Protein AF-A0AAN1LMM1-F1 (afdb_monomer_lite)

Sequence (92 aa):
MAKIAPPEPEEPPIPRTHPPLDPELAAVLAVVHDHLSPTITAEDIEDLRANPMFAVPDEALTRNGTVHLQNLSVPGPPGAPDISLLVLKPVG

Foldseek 3Di:
DDDDDDPDPDDPDDPPPDDDPDPVVVVVVVVVVVPDDPDDDPVCVVVVVPDCVPDDDVCVVCVVVQKDWDWDWADDPVPDGTDIDIDIDGDD

Structure (mmCIF, N/CA/C/O backbone):
data_AF-A0AAN1LMM1-F1
#
_entry.id   AF-A0AAN1LMM1-F1
#
loop_
_atom_site.group_PDB
_atom_site.id
_atom_site.type_symbol
_atom_site.label_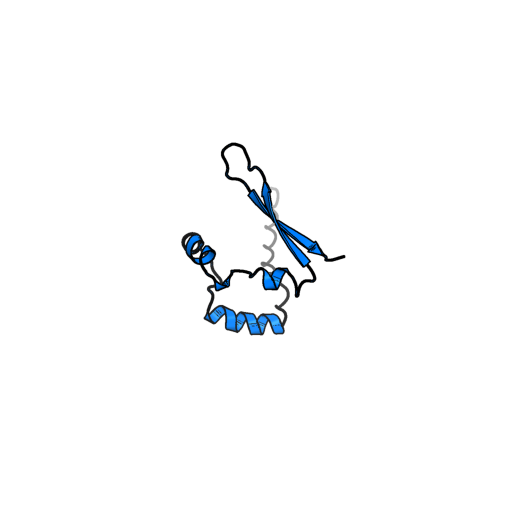atom_id
_atom_site.label_alt_id
_atom_site.label_comp_id
_atom_site.label_asym_id
_atom_site.label_entity_id
_atom_site.label_seq_id
_atom_site.pdbx_PDB_ins_code
_atom_site.Cartn_x
_atom_site.Cartn_y
_atom_site.Cartn_z
_atom_site.occupancy
_atom_site.B_iso_or_equiv
_atom_site.auth_seq_id
_atom_site.auth_comp_id
_atom_site.auth_asym_id
_atom_site.auth_atom_id
_atom_site.pdbx_PDB_model_num
ATOM 1 N N . MET A 1 1 ? 57.999 15.400 28.609 1.00 48.56 1 MET A N 1
ATOM 2 C CA . MET A 1 1 ? 57.207 15.828 27.435 1.00 48.56 1 MET A CA 1
ATOM 3 C C . MET A 1 1 ? 56.741 14.572 26.714 1.00 48.56 1 MET A C 1
ATOM 5 O O . MET A 1 1 ? 57.582 13.857 26.187 1.00 48.56 1 MET A O 1
ATOM 9 N N . ALA A 1 2 ? 55.450 14.237 26.794 1.00 48.03 2 ALA A N 1
ATOM 10 C CA . ALA A 1 2 ? 54.884 13.073 26.109 1.00 48.03 2 ALA A CA 1
ATOM 11 C C . ALA A 1 2 ? 54.605 13.436 24.643 1.00 48.03 2 ALA A C 1
ATOM 13 O O . ALA A 1 2 ? 53.973 14.453 24.364 1.00 48.03 2 ALA A O 1
ATOM 14 N N . LYS A 1 3 ? 55.131 12.636 23.715 1.00 52.38 3 LYS A N 1
ATOM 15 C CA . LYS A 1 3 ? 54.950 12.809 22.273 1.00 52.38 3 LYS A CA 1
ATOM 16 C C . LYS A 1 3 ? 53.532 12.358 21.911 1.00 52.38 3 LYS A C 1
ATOM 18 O O . LYS A 1 3 ? 53.229 11.176 22.022 1.00 52.38 3 LYS A O 1
ATOM 23 N N . ILE A 1 4 ? 52.675 13.299 21.519 1.00 59.34 4 ILE A N 1
ATOM 24 C CA . ILE A 1 4 ? 51.354 13.004 20.952 1.00 59.34 4 ILE A CA 1
ATOM 25 C C . ILE A 1 4 ? 51.585 12.313 19.605 1.00 59.34 4 ILE A C 1
ATOM 27 O O . ILE A 1 4 ? 52.309 12.834 18.753 1.00 59.34 4 ILE A O 1
ATOM 31 N N . ALA A 1 5 ? 51.040 11.107 19.454 1.00 63.12 5 ALA A N 1
ATOM 32 C CA . ALA A 1 5 ? 51.025 10.408 18.177 1.00 63.12 5 ALA A CA 1
ATOM 33 C C . ALA A 1 5 ? 50.154 11.194 17.175 1.00 63.12 5 ALA A C 1
ATOM 35 O O . ALA A 1 5 ? 49.161 11.795 17.592 1.00 63.12 5 ALA A O 1
ATOM 36 N N . PRO A 1 6 ? 50.526 11.241 15.884 1.00 66.25 6 PRO A N 1
ATOM 37 C CA . PRO A 1 6 ? 49.704 11.892 14.867 1.00 66.25 6 PRO A CA 1
ATOM 38 C C . PRO A 1 6 ? 48.316 11.226 14.796 1.00 66.25 6 PRO A C 1
ATOM 40 O O . PRO A 1 6 ? 48.233 10.019 15.031 1.00 66.25 6 PRO A O 1
ATOM 43 N N . PRO A 1 7 ? 47.240 11.982 14.495 1.00 64.94 7 PRO A N 1
ATOM 44 C CA . PRO A 1 7 ? 45.923 11.390 14.289 1.00 64.94 7 PRO A CA 1
ATOM 45 C C . PRO A 1 7 ? 46.002 10.378 13.141 1.00 64.94 7 PRO A C 1
ATOM 47 O O . PRO A 1 7 ? 46.660 10.636 12.128 1.00 64.94 7 PRO A O 1
ATOM 50 N N . GLU A 1 8 ? 45.380 9.215 13.329 1.00 64.62 8 GLU A N 1
ATOM 51 C CA . GLU A 1 8 ? 45.283 8.192 12.289 1.00 64.62 8 GLU A CA 1
ATOM 52 C C . GLU A 1 8 ? 44.633 8.787 11.029 1.00 64.62 8 GLU A C 1
ATOM 54 O O . GLU A 1 8 ? 43.753 9.647 11.143 1.00 64.62 8 GLU A O 1
ATOM 59 N N . PRO A 1 9 ? 45.083 8.388 9.827 1.00 67.25 9 PRO A N 1
ATOM 60 C CA . PRO A 1 9 ? 44.487 8.864 8.590 1.00 67.25 9 PRO A CA 1
ATOM 61 C C . PRO A 1 9 ? 43.007 8.474 8.558 1.00 67.25 9 PRO A C 1
ATOM 63 O O . PRO A 1 9 ? 42.664 7.306 8.719 1.00 67.25 9 PRO A O 1
ATOM 66 N N . GLU A 1 10 ? 42.145 9.469 8.359 1.00 67.25 10 GLU A N 1
ATOM 67 C CA . GLU A 1 10 ? 40.704 9.291 8.205 1.00 67.25 10 GLU A CA 1
ATOM 68 C C . GLU A 1 10 ? 40.456 8.357 7.008 1.00 67.25 10 GLU A C 1
ATOM 70 O O . GLU A 1 10 ? 40.849 8.653 5.876 1.00 67.25 10 GLU A O 1
ATOM 75 N N . GLU A 1 11 ? 39.904 7.173 7.275 1.00 63.66 11 GLU A N 1
ATOM 76 C CA . GLU A 1 11 ? 39.699 6.137 6.266 1.00 63.66 11 GLU A CA 1
ATOM 77 C C . GLU A 1 11 ? 38.742 6.667 5.177 1.00 63.66 11 GLU A C 1
ATOM 79 O O . GLU A 1 11 ? 37.690 7.226 5.505 1.00 63.66 11 GLU A O 1
ATOM 84 N N . PRO A 1 12 ? 39.090 6.557 3.878 1.00 71.94 12 PRO A N 1
ATOM 85 C CA . PRO A 1 12 ? 38.266 7.115 2.814 1.00 71.94 12 PRO A CA 1
ATOM 86 C C . PRO A 1 12 ? 36.874 6.466 2.825 1.00 71.94 12 PRO A C 1
ATOM 88 O O . PRO A 1 12 ? 36.762 5.260 3.061 1.00 71.94 12 PRO A O 1
ATOM 91 N N . PRO A 1 13 ? 35.800 7.229 2.547 1.00 65.62 13 PRO A N 1
ATOM 92 C CA . PRO A 1 13 ? 34.448 6.697 2.585 1.00 65.62 13 PRO A CA 1
ATOM 93 C C . PRO A 1 13 ? 34.326 5.528 1.606 1.00 65.62 13 PRO A C 1
ATOM 95 O O . PRO A 1 13 ? 34.498 5.691 0.397 1.00 65.62 13 PRO A O 1
ATOM 98 N N . ILE A 1 14 ? 34.022 4.342 2.137 1.00 69.75 14 ILE A N 1
ATOM 99 C CA . ILE A 1 14 ? 33.771 3.149 1.331 1.00 69.75 14 ILE A CA 1
ATOM 100 C C . ILE A 1 14 ? 32.544 3.453 0.457 1.00 69.75 14 ILE A C 1
ATOM 102 O O . ILE A 1 14 ? 31.475 3.754 1.007 1.00 69.75 14 ILE A O 1
ATOM 106 N N . PRO A 1 15 ? 32.648 3.403 -0.885 1.00 70.50 15 PRO A N 1
ATOM 107 C CA . PRO A 1 15 ? 31.496 3.611 -1.746 1.00 70.50 15 PRO A CA 1
ATOM 108 C C . PRO A 1 15 ? 30.433 2.579 -1.376 1.00 70.50 15 PRO A C 1
ATOM 110 O O . PRO A 1 15 ? 30.692 1.373 -1.422 1.00 70.50 15 PRO A O 1
ATOM 113 N N . ARG A 1 16 ? 29.236 3.034 -0.989 1.00 63.03 16 ARG A N 1
ATOM 114 C CA . ARG A 1 16 ? 28.101 2.139 -0.741 1.00 63.03 16 ARG A CA 1
ATOM 115 C C . ARG A 1 16 ? 27.640 1.568 -2.076 1.00 63.03 16 ARG A C 1
ATOM 117 O O . ARG A 1 16 ? 26.724 2.094 -2.699 1.00 63.03 16 ARG A O 1
ATOM 124 N N . THR A 1 17 ? 28.300 0.505 -2.515 1.00 71.00 17 THR A N 1
ATOM 125 C CA . THR A 1 17 ? 27.893 -0.276 -3.677 1.00 71.00 17 THR A CA 1
ATOM 126 C C . THR A 1 17 ? 26.774 -1.198 -3.221 1.00 71.00 17 THR A C 1
ATOM 128 O O . THR A 1 17 ? 26.975 -2.338 -2.813 1.00 71.00 17 THR A O 1
ATOM 131 N N . HIS A 1 18 ? 25.554 -0.669 -3.211 1.00 77.94 18 HIS A N 1
ATOM 132 C CA . HIS A 1 18 ? 24.409 -1.563 -3.290 1.00 77.94 18 HIS A CA 1
ATOM 133 C C . HIS A 1 18 ? 24.612 -2.443 -4.534 1.00 77.94 18 HIS A C 1
ATOM 135 O O . HIS A 1 18 ? 25.156 -1.953 -5.534 1.00 77.94 18 HIS A O 1
ATOM 141 N N . PRO A 1 19 ? 24.246 -3.736 -4.474 1.00 84.38 19 PRO A N 1
ATOM 142 C CA . PRO A 1 19 ? 24.279 -4.583 -5.652 1.00 84.38 19 PRO A CA 1
ATOM 143 C C . PRO A 1 19 ? 23.592 -3.874 -6.822 1.00 84.38 19 PRO A C 1
ATOM 145 O O . PRO A 1 19 ? 22.624 -3.135 -6.593 1.00 84.38 19 PRO A O 1
ATOM 148 N N . PRO A 1 20 ? 24.085 -4.062 -8.057 1.00 87.94 20 PRO A N 1
ATOM 149 C CA . PRO A 1 20 ? 23.397 -3.514 -9.209 1.00 87.94 20 PRO A CA 1
ATOM 150 C C . PRO A 1 20 ? 21.955 -4.018 -9.211 1.00 87.94 20 PRO A C 1
ATOM 152 O O . PRO A 1 20 ? 21.673 -5.144 -8.789 1.00 87.94 20 PRO A O 1
ATOM 155 N N . LEU A 1 21 ? 21.049 -3.166 -9.683 1.00 91.56 21 LEU A N 1
ATOM 156 C CA . LEU A 1 21 ? 19.683 -3.586 -9.948 1.00 91.56 21 LEU A CA 1
ATOM 157 C C . LEU A 1 21 ? 19.698 -4.766 -10.919 1.00 91.56 21 LEU A C 1
ATOM 159 O O . LEU A 1 21 ? 20.558 -4.853 -11.801 1.00 91.56 21 LEU A O 1
ATOM 163 N N . ASP A 1 22 ? 18.724 -5.653 -10.755 1.00 95.62 22 ASP A N 1
ATOM 164 C CA . ASP A 1 22 ? 18.462 -6.685 -11.746 1.00 95.62 22 ASP A CA 1
ATOM 165 C C . ASP A 1 22 ? 18.252 -6.034 -13.134 1.00 95.62 22 ASP A C 1
ATOM 167 O O . ASP A 1 22 ? 17.572 -5.006 -13.209 1.00 95.62 22 ASP A O 1
ATOM 171 N N . PRO A 1 23 ? 18.834 -6.571 -14.227 1.00 95.31 23 PRO A N 1
ATOM 172 C CA . PRO A 1 23 ? 18.722 -5.955 -15.546 1.00 95.31 23 PRO A CA 1
ATOM 173 C C . PRO A 1 23 ? 17.282 -5.797 -16.052 1.00 95.31 23 PRO A C 1
ATOM 175 O O . PRO A 1 23 ? 16.992 -4.802 -16.719 1.00 95.31 23 PRO A O 1
ATOM 178 N N . GLU A 1 24 ? 16.381 -6.734 -15.735 1.00 96.44 24 GLU A N 1
ATOM 179 C CA . GLU A 1 24 ? 14.968 -6.640 -16.118 1.00 96.44 24 GLU A CA 1
ATOM 180 C C . GLU A 1 24 ? 14.286 -5.517 -15.329 1.00 96.44 24 GLU A C 1
ATOM 182 O O . GLU A 1 24 ? 13.601 -4.671 -15.907 1.00 96.44 24 GLU A O 1
ATOM 187 N N . LEU A 1 25 ? 14.552 -5.432 -14.021 1.00 94.19 25 LEU A N 1
ATOM 188 C CA . LEU A 1 25 ? 14.047 -4.348 -13.176 1.00 94.19 25 LEU A CA 1
ATOM 189 C C . LEU A 1 25 ? 14.602 -2.976 -13.592 1.00 94.19 25 LEU A C 1
ATOM 191 O O . LEU A 1 25 ? 13.859 -1.996 -13.627 1.00 94.19 25 LEU A O 1
ATOM 195 N N . ALA A 1 26 ? 15.892 -2.891 -13.919 1.00 93.38 26 ALA A N 1
ATOM 196 C CA . ALA A 1 26 ? 16.552 -1.648 -14.310 1.00 93.38 26 ALA A CA 1
ATOM 197 C C . ALA A 1 26 ? 15.947 -1.063 -15.594 1.00 93.38 26 ALA A C 1
ATOM 199 O O . ALA A 1 26 ? 15.708 0.143 -15.669 1.00 93.38 26 ALA A O 1
ATOM 200 N N . ALA A 1 27 ? 15.652 -1.915 -16.580 1.00 94.25 27 ALA A N 1
ATOM 201 C CA . ALA A 1 27 ? 14.997 -1.497 -17.815 1.00 94.25 27 ALA A CA 1
ATOM 202 C C . ALA A 1 27 ? 13.587 -0.939 -17.559 1.00 94.25 27 ALA A C 1
ATOM 204 O O . ALA A 1 27 ? 13.211 0.074 -18.147 1.00 94.25 27 ALA A O 1
ATOM 205 N N . VAL A 1 28 ? 12.823 -1.559 -16.652 1.00 94.75 28 VAL A N 1
ATOM 206 C CA . VAL A 1 28 ? 11.481 -1.084 -16.281 1.00 94.75 28 VAL A CA 1
ATOM 207 C C . VAL A 1 28 ? 11.552 0.238 -15.519 1.00 94.75 28 VAL A C 1
ATOM 209 O O . VAL A 1 28 ? 10.822 1.170 -15.849 1.00 94.75 28 VAL A O 1
ATOM 212 N N . LEU A 1 29 ? 12.447 0.355 -14.532 1.00 93.00 29 LEU A N 1
ATOM 213 C CA . LEU A 1 29 ? 12.590 1.577 -13.736 1.00 93.00 29 LEU A CA 1
ATOM 214 C C . LEU A 1 29 ? 12.976 2.790 -14.590 1.00 93.00 29 LEU A C 1
ATOM 216 O O . LEU A 1 29 ? 12.471 3.879 -14.335 1.00 93.00 29 LEU A O 1
ATOM 220 N N . ALA A 1 30 ? 13.788 2.602 -15.636 1.00 91.75 30 ALA A N 1
ATOM 221 C CA . ALA A 1 30 ? 14.115 3.672 -16.578 1.00 91.75 30 ALA A CA 1
ATOM 222 C C . ALA A 1 30 ? 12.860 4.285 -17.230 1.00 91.75 30 ALA A C 1
ATOM 224 O O . ALA A 1 30 ? 12.771 5.501 -17.327 1.00 91.75 30 ALA A O 1
ATOM 225 N N . VAL A 1 31 ? 11.874 3.460 -17.603 1.00 93.38 31 VAL A N 1
ATOM 226 C CA . VAL A 1 31 ? 10.594 3.923 -18.173 1.00 93.38 31 VAL A CA 1
ATOM 227 C C . VAL A 1 31 ? 9.675 4.501 -17.094 1.00 93.38 31 VAL A C 1
ATOM 229 O O . VAL A 1 31 ? 8.987 5.491 -17.316 1.00 93.38 31 VAL A O 1
ATOM 232 N N . VAL A 1 32 ? 9.655 3.905 -15.899 1.00 91.75 32 VAL A N 1
ATOM 233 C CA . VAL A 1 32 ? 8.822 4.390 -14.784 1.00 91.75 32 VAL A CA 1
ATOM 234 C C . VAL A 1 32 ? 9.220 5.807 -14.364 1.00 91.75 32 VAL A C 1
ATOM 236 O O . VAL A 1 32 ? 8.346 6.616 -14.053 1.00 91.75 32 VAL A O 1
ATOM 239 N N . HIS A 1 33 ? 10.514 6.133 -14.393 1.00 90.06 33 HIS A N 1
ATOM 240 C CA . HIS A 1 33 ? 11.016 7.459 -14.030 1.00 90.06 33 HIS A CA 1
ATOM 241 C C . HIS A 1 33 ? 10.582 8.583 -14.978 1.00 90.06 33 HIS A C 1
ATOM 243 O O . HIS A 1 33 ? 10.570 9.739 -14.556 1.00 90.06 33 HIS A O 1
ATOM 249 N N . ASP A 1 34 ? 10.147 8.268 -16.201 1.00 89.81 34 ASP A N 1
ATOM 250 C CA . ASP A 1 34 ? 9.546 9.258 -17.104 1.00 89.81 34 ASP A CA 1
ATOM 251 C C . ASP A 1 34 ? 8.156 9.718 -16.624 1.00 89.81 34 ASP A C 1
ATOM 253 O O . ASP A 1 34 ? 7.641 10.748 -17.065 1.00 89.81 34 ASP A O 1
ATOM 257 N N . HIS A 1 35 ? 7.529 8.956 -15.722 1.00 86.62 35 HIS A N 1
ATOM 258 C CA . HIS A 1 35 ? 6.155 9.176 -15.274 1.00 86.62 35 HIS A CA 1
ATOM 259 C C . HIS A 1 35 ? 6.022 9.409 -13.769 1.00 86.62 35 HIS A C 1
ATOM 261 O O . HIS A 1 35 ? 5.076 10.070 -13.342 1.00 86.62 35 HIS A O 1
ATOM 267 N N . LEU A 1 36 ? 6.944 8.881 -12.962 1.00 87.69 36 LEU A N 1
ATOM 268 C CA . LEU A 1 36 ? 6.911 8.983 -11.507 1.00 87.69 36 LEU A CA 1
ATOM 269 C C . LEU A 1 36 ? 8.202 9.595 -10.970 1.00 87.69 36 LEU A C 1
ATOM 271 O O . LEU A 1 36 ? 9.306 9.104 -11.216 1.00 87.69 36 LEU A O 1
ATOM 275 N N . SER A 1 37 ? 8.033 10.646 -10.164 1.00 87.75 37 SER A N 1
ATOM 276 C CA . SER A 1 37 ? 9.126 11.225 -9.390 1.00 87.75 37 SER A CA 1
ATOM 277 C C . SER A 1 37 ? 9.694 10.174 -8.424 1.00 87.75 37 SER A C 1
ATOM 279 O O . SER A 1 37 ? 8.926 9.536 -7.701 1.00 87.75 37 SER A O 1
ATOM 281 N N . PRO A 1 38 ? 11.027 10.003 -8.351 1.00 87.7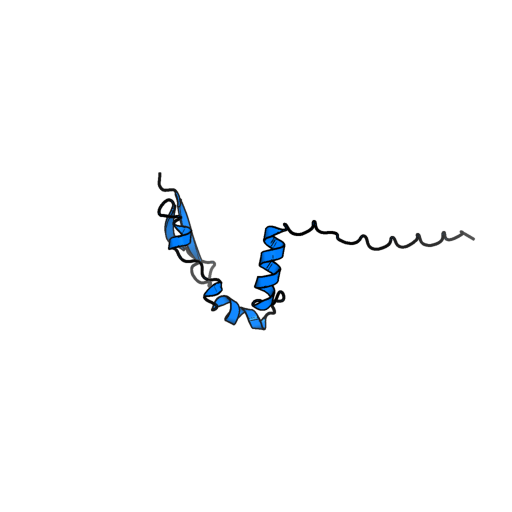5 38 PRO A N 1
ATOM 282 C CA . PRO A 1 38 ? 11.657 9.157 -7.338 1.00 87.75 38 PRO A CA 1
ATOM 283 C C . PRO A 1 38 ? 11.647 9.798 -5.939 1.00 87.75 38 PRO A C 1
ATOM 285 O O . PRO A 1 38 ? 12.030 9.152 -4.965 1.00 87.75 38 PRO A O 1
ATOM 288 N N . THR A 1 39 ? 11.232 11.063 -5.835 1.00 91.25 39 THR A N 1
ATOM 289 C CA . THR A 1 39 ? 11.129 11.815 -4.583 1.00 91.25 39 THR A CA 1
ATOM 290 C C . THR A 1 39 ? 9.663 12.024 -4.233 1.00 91.25 39 THR A C 1
ATOM 292 O O . THR A 1 39 ? 8.898 12.474 -5.086 1.00 91.25 39 THR A O 1
ATOM 295 N N . ILE A 1 40 ? 9.311 11.744 -2.978 1.00 93.00 40 ILE A N 1
ATOM 296 C CA . ILE A 1 40 ? 7.994 12.004 -2.387 1.00 93.00 40 ILE A CA 1
ATOM 297 C C . ILE A 1 40 ? 8.178 13.013 -1.251 1.00 93.00 40 ILE A C 1
ATOM 299 O O . ILE A 1 40 ? 9.019 12.801 -0.371 1.00 93.00 40 ILE A O 1
ATOM 303 N N . THR A 1 41 ? 7.408 14.097 -1.261 1.00 95.31 41 THR A N 1
ATOM 304 C CA . THR A 1 41 ? 7.342 15.091 -0.184 1.00 95.31 41 THR A CA 1
ATOM 305 C C . THR A 1 41 ? 6.060 14.930 0.638 1.00 95.31 41 THR A C 1
ATOM 307 O O . THR A 1 41 ? 5.212 14.083 0.356 1.00 95.31 41 THR A O 1
ATOM 310 N N . ALA A 1 42 ? 5.921 15.705 1.717 1.00 97.31 42 ALA A N 1
ATOM 311 C CA . ALA A 1 42 ? 4.728 15.638 2.562 1.00 97.31 42 ALA A CA 1
ATOM 312 C C . ALA A 1 42 ? 3.484 16.190 1.848 1.00 97.31 42 ALA A C 1
ATOM 314 O O . ALA A 1 42 ? 2.372 15.723 2.082 1.00 97.31 42 ALA A O 1
ATOM 315 N N . GLU A 1 43 ? 3.681 17.171 0.972 1.00 96.56 43 GLU A N 1
ATOM 316 C CA . GLU A 1 43 ? 2.634 17.797 0.171 1.00 96.56 43 GLU A CA 1
ATOM 317 C C . GLU A 1 43 ? 2.015 16.807 -0.827 1.00 96.56 43 GLU A C 1
ATOM 319 O O . GLU A 1 43 ? 0.830 16.913 -1.126 1.00 96.56 43 GLU A O 1
ATOM 324 N N . ASP A 1 44 ? 2.776 15.796 -1.256 1.00 94.00 44 ASP A N 1
ATOM 325 C CA . ASP A 1 44 ? 2.327 14.786 -2.219 1.00 94.00 44 ASP A CA 1
ATOM 326 C C . ASP A 1 44 ? 1.356 13.749 -1.614 1.00 94.00 44 ASP A C 1
ATOM 328 O O . ASP A 1 44 ? 0.736 12.975 -2.344 1.00 94.00 44 ASP A O 1
ATOM 332 N N . ILE A 1 45 ? 1.224 13.677 -0.281 1.00 94.19 45 ILE A N 1
ATOM 333 C CA . ILE A 1 45 ? 0.559 12.555 0.410 1.00 94.19 45 ILE A CA 1
ATOM 334 C C . ILE A 1 45 ? -0.894 12.361 -0.035 1.00 94.19 45 ILE A C 1
ATOM 336 O O . ILE A 1 45 ? -1.310 11.227 -0.287 1.00 94.19 45 ILE A O 1
ATOM 340 N N . GLU A 1 46 ? -1.677 13.436 -0.091 1.00 96.31 46 GLU A N 1
ATOM 341 C CA . GLU A 1 46 ? -3.107 13.330 -0.402 1.00 96.31 46 GLU A CA 1
ATOM 342 C C . GLU A 1 46 ? -3.332 12.961 -1.873 1.00 96.31 46 GLU A C 1
ATOM 344 O O . GLU A 1 46 ? -4.131 12.069 -2.168 1.00 96.31 46 GLU A O 1
ATOM 349 N N . ASP A 1 47 ? -2.548 13.542 -2.782 1.00 93.06 47 ASP A N 1
ATOM 350 C CA . ASP A 1 47 ? -2.627 13.243 -4.212 1.00 93.06 47 ASP A CA 1
ATOM 351 C C . ASP A 1 47 ? -2.201 11.799 -4.511 1.00 93.06 47 ASP A C 1
ATOM 353 O O . ASP A 1 47 ? -2.862 11.093 -5.278 1.00 93.06 47 ASP A O 1
ATOM 357 N N . LEU A 1 48 ? -1.143 11.307 -3.857 1.00 92.50 48 LEU A N 1
ATOM 358 C CA . LEU A 1 48 ? -0.692 9.922 -4.005 1.00 92.50 48 LEU A CA 1
ATOM 359 C C . LEU A 1 48 ? -1.713 8.917 -3.459 1.00 92.50 48 LEU A C 1
ATOM 361 O O . LEU A 1 48 ? -1.916 7.870 -4.072 1.00 92.50 48 LEU A O 1
ATOM 365 N N . ARG A 1 49 ? -2.390 9.224 -2.344 1.00 92.44 49 ARG A N 1
ATOM 366 C CA . ARG A 1 49 ? -3.455 8.368 -1.785 1.00 92.44 49 ARG A CA 1
ATOM 367 C C . ARG A 1 49 ? -4.672 8.275 -2.697 1.00 92.44 49 ARG A C 1
ATOM 369 O O . ARG A 1 49 ? -5.293 7.218 -2.768 1.00 92.44 49 ARG A O 1
ATOM 376 N N . ALA A 1 50 ? -5.021 9.370 -3.365 1.00 93.50 50 ALA A N 1
ATOM 377 C CA . ALA A 1 50 ? -6.163 9.421 -4.269 1.00 93.50 50 ALA A CA 1
ATOM 378 C C . ALA A 1 50 ? -5.861 8.839 -5.662 1.00 93.50 50 ALA A C 1
ATOM 380 O O . ALA A 1 50 ? -6.788 8.613 -6.443 1.00 93.50 50 ALA A O 1
ATOM 381 N N . ASN A 1 51 ? -4.588 8.603 -5.996 1.00 91.69 51 ASN A N 1
ATOM 382 C CA . ASN A 1 51 ? -4.192 8.198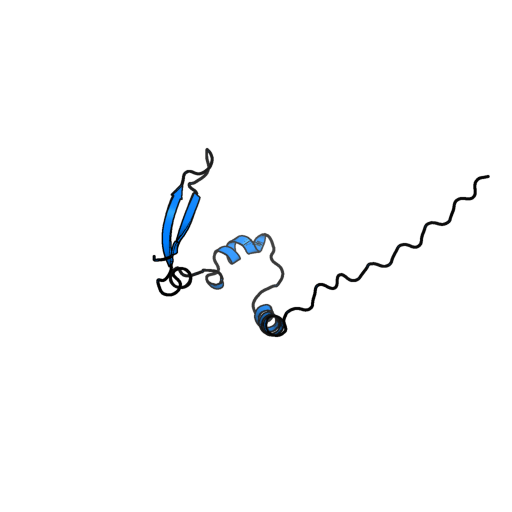 -7.337 1.00 91.69 51 ASN A CA 1
ATOM 383 C C . ASN A 1 51 ? -4.607 6.739 -7.641 1.00 91.69 51 ASN A C 1
ATOM 385 O O . ASN A 1 51 ? -4.066 5.801 -7.044 1.00 91.69 51 ASN A O 1
ATOM 389 N N . PRO A 1 52 ? -5.506 6.507 -8.621 1.00 89.75 52 PRO A N 1
ATOM 390 C CA . PRO A 1 52 ? -5.997 5.170 -8.952 1.00 89.75 52 PRO A CA 1
ATOM 391 C C . PRO A 1 52 ? -4.911 4.244 -9.511 1.00 89.75 52 PRO A C 1
ATOM 393 O O . PRO A 1 52 ? -5.097 3.031 -9.497 1.00 89.75 52 PRO A O 1
ATOM 396 N N . MET A 1 53 ? -3.772 4.778 -9.968 1.00 88.38 53 MET A N 1
ATOM 397 C CA . MET A 1 53 ? -2.625 3.978 -10.410 1.00 88.38 53 MET A CA 1
ATOM 398 C C . MET A 1 53 ? -2.099 3.050 -9.304 1.00 88.38 53 MET A C 1
ATOM 400 O O . MET A 1 53 ? -1.567 1.984 -9.605 1.00 88.38 53 MET A O 1
ATOM 404 N N . PHE A 1 54 ? -2.257 3.439 -8.036 1.00 87.44 54 PHE A N 1
ATOM 405 C CA . PHE A 1 54 ? -1.809 2.659 -6.880 1.00 87.44 54 PHE A CA 1
ATOM 406 C C . PHE A 1 54 ? -2.923 1.816 -6.247 1.00 87.44 54 PHE A C 1
ATOM 408 O O . PHE A 1 54 ? -2.678 1.114 -5.265 1.00 87.44 54 PHE A O 1
ATOM 415 N N . ALA A 1 55 ? -4.142 1.860 -6.792 1.00 89.31 55 ALA A N 1
ATOM 416 C CA . ALA A 1 55 ? -5.237 1.030 -6.315 1.00 89.31 55 ALA A CA 1
ATOM 417 C C . ALA A 1 55 ? -5.029 -0.427 -6.756 1.00 89.31 55 ALA A C 1
ATOM 419 O O . ALA A 1 55 ? -4.772 -0.710 -7.927 1.00 89.31 55 ALA A O 1
ATOM 420 N N . VAL A 1 56 ? -5.175 -1.366 -5.819 1.00 89.00 56 VAL A N 1
ATOM 421 C CA . VAL A 1 56 ? -5.140 -2.802 -6.115 1.00 89.00 56 VAL A CA 1
ATOM 422 C C . VAL A 1 56 ? -6.578 -3.322 -6.167 1.00 89.00 56 VAL A C 1
ATOM 424 O O . VAL A 1 56 ? -7.270 -3.234 -5.153 1.00 89.00 56 VAL A O 1
ATOM 427 N N . PRO A 1 57 ? -7.048 -3.849 -7.311 1.00 90.06 57 PRO A N 1
ATOM 428 C CA . PRO A 1 57 ? -8.400 -4.383 -7.424 1.00 90.06 57 PRO A CA 1
ATOM 429 C C . PRO A 1 57 ? -8.530 -5.736 -6.707 1.00 90.06 57 PRO A C 1
ATOM 431 O O . PRO A 1 57 ? -7.601 -6.551 -6.723 1.00 90.06 57 PRO A O 1
ATOM 434 N N . ASP A 1 58 ? -9.702 -6.012 -6.132 1.00 90.50 58 ASP A N 1
ATOM 435 C CA . ASP A 1 58 ? -9.993 -7.272 -5.434 1.00 90.50 58 ASP A CA 1
ATOM 436 C C . ASP A 1 58 ? -9.795 -8.490 -6.351 1.00 90.50 58 ASP A C 1
ATOM 438 O O . ASP A 1 58 ? -9.325 -9.539 -5.909 1.00 90.50 58 ASP A O 1
ATOM 442 N N . GLU A 1 59 ? -10.061 -8.360 -7.652 1.00 91.44 59 GLU A N 1
ATOM 443 C CA . GLU A 1 59 ? -9.855 -9.424 -8.636 1.00 91.44 59 GLU A CA 1
ATOM 444 C C . GLU A 1 59 ? -8.393 -9.887 -8.681 1.00 91.44 59 GLU A C 1
ATOM 446 O O . GLU A 1 59 ? -8.129 -11.091 -8.758 1.00 91.44 59 GLU A O 1
ATOM 451 N N . ALA A 1 60 ? -7.438 -8.958 -8.560 1.00 92.25 60 ALA A N 1
ATOM 452 C CA . ALA A 1 60 ? -6.019 -9.298 -8.489 1.00 92.25 60 ALA A CA 1
ATOM 453 C C . ALA A 1 60 ? -5.699 -10.068 -7.198 1.00 92.25 60 ALA A C 1
ATOM 455 O O . ALA A 1 60 ? -4.931 -11.032 -7.217 1.00 92.25 60 ALA A O 1
ATOM 456 N N . LEU A 1 61 ? -6.333 -9.688 -6.087 1.00 93.38 61 LEU A N 1
ATOM 457 C CA . LEU A 1 61 ? -6.128 -10.297 -4.771 1.00 93.38 61 LEU A CA 1
ATOM 458 C C . LEU A 1 61 ? -6.759 -11.689 -4.649 1.00 93.38 61 LEU A C 1
ATOM 460 O O . LEU A 1 61 ? -6.185 -12.566 -4.004 1.00 93.38 61 LEU A O 1
ATOM 464 N N . THR A 1 62 ? -7.901 -11.931 -5.301 1.00 94.31 62 THR A N 1
ATOM 465 C CA . THR A 1 62 ? -8.544 -13.259 -5.318 1.00 94.31 62 THR A CA 1
ATOM 466 C C . THR A 1 62 ? -7.722 -14.311 -6.063 1.00 94.31 62 THR A C 1
ATOM 468 O O . THR A 1 62 ? -8.012 -15.505 -5.950 1.00 94.31 62 THR A O 1
ATOM 471 N N . ARG A 1 63 ? -6.703 -13.892 -6.834 1.00 91.94 63 ARG A N 1
ATOM 472 C CA . ARG A 1 63 ? -5.814 -14.756 -7.623 1.00 91.94 63 ARG A CA 1
ATOM 473 C C . ARG A 1 63 ? -6.616 -15.804 -8.400 1.00 91.94 63 ARG A C 1
ATOM 475 O O . ARG A 1 63 ? -6.499 -17.007 -8.157 1.00 91.94 63 ARG A O 1
ATOM 482 N N . ASN A 1 64 ? -7.470 -15.338 -9.309 1.00 92.12 64 ASN A N 1
ATOM 483 C CA . ASN A 1 64 ? -8.355 -16.185 -10.119 1.00 92.12 64 ASN A CA 1
ATOM 484 C C . ASN A 1 64 ? -9.255 -17.111 -9.273 1.00 92.12 64 ASN A C 1
ATOM 486 O O . ASN A 1 64 ? -9.459 -18.273 -9.618 1.00 92.12 64 ASN A O 1
ATOM 490 N N . GLY A 1 65 ? -9.754 -16.616 -8.136 1.00 93.56 65 GLY A N 1
ATOM 491 C CA . GLY A 1 65 ? -10.639 -17.358 -7.232 1.00 93.56 65 GLY A CA 1
ATOM 492 C C . GLY A 1 65 ? -9.947 -18.379 -6.326 1.00 93.56 65 GLY A C 1
ATOM 493 O O . GLY A 1 65 ? -10.631 -19.116 -5.621 1.00 93.56 65 GLY A O 1
ATOM 494 N N . THR A 1 66 ? -8.610 -18.428 -6.309 1.00 96.81 66 THR A N 1
ATOM 495 C CA . THR A 1 66 ? -7.854 -19.310 -5.399 1.00 96.81 66 THR A CA 1
ATOM 496 C C . THR A 1 66 ? -7.723 -18.756 -3.976 1.00 96.81 66 THR A C 1
ATOM 498 O O . THR A 1 66 ? -7.283 -19.463 -3.066 1.00 96.81 66 THR A O 1
ATOM 501 N N . VAL A 1 67 ? -8.135 -17.505 -3.767 1.00 97.12 67 VAL A N 1
ATOM 502 C CA . VAL A 1 67 ? -8.142 -16.831 -2.472 1.00 97.12 67 VAL A CA 1
ATOM 503 C C . VAL A 1 67 ? -9.508 -16.183 -2.245 1.00 97.12 67 VAL A C 1
ATOM 505 O O . VAL A 1 67 ? -9.986 -15.391 -3.055 1.00 97.12 67 VAL A O 1
ATOM 508 N N . HIS A 1 68 ? -10.134 -16.511 -1.120 1.00 96.38 68 HIS A N 1
ATOM 509 C CA . HIS A 1 68 ? -11.293 -15.816 -0.585 1.00 96.38 68 HIS A CA 1
ATOM 510 C C . HIS A 1 68 ? -10.875 -14.531 0.124 1.00 96.38 68 HIS A C 1
ATOM 512 O O . HIS A 1 68 ? -9.988 -14.548 0.980 1.00 96.38 68 HIS A O 1
ATOM 518 N N . LEU A 1 69 ? -11.573 -13.443 -0.197 1.00 95.88 69 LEU A N 1
ATOM 519 C CA . LEU A 1 69 ? -11.437 -12.144 0.451 1.00 95.88 69 LEU A CA 1
ATOM 520 C C . LEU A 1 69 ? -12.607 -11.910 1.404 1.00 95.88 69 LEU A C 1
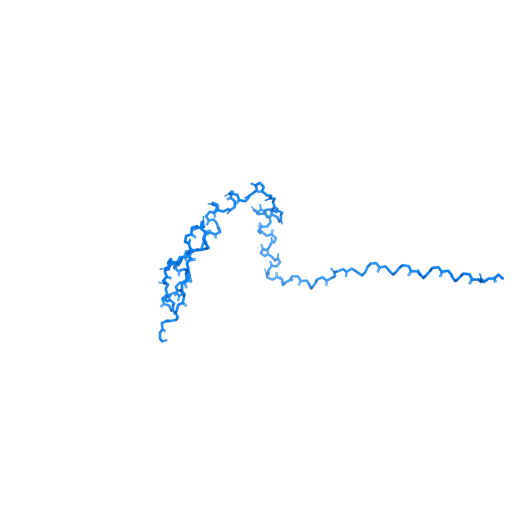ATOM 522 O O . LEU A 1 69 ? -13.766 -12.146 1.062 1.00 95.88 69 LEU A O 1
ATOM 526 N N . GLN A 1 70 ? -12.302 -11.413 2.596 1.00 96.19 70 GLN A N 1
ATOM 527 C CA . GLN A 1 70 ? -13.295 -10.976 3.566 1.00 96.19 70 GLN A CA 1
ATOM 528 C C . GLN A 1 70 ? -12.834 -9.674 4.218 1.00 96.19 70 GLN A C 1
ATOM 530 O O . GLN A 1 70 ? -11.806 -9.650 4.890 1.00 96.19 70 GLN A O 1
ATOM 535 N N . ASN A 1 71 ? -13.623 -8.612 4.062 1.00 96.12 71 ASN A N 1
ATOM 536 C CA . ASN A 1 71 ? -13.444 -7.380 4.824 1.00 96.12 71 ASN A CA 1
ATOM 537 C C . ASN A 1 71 ? -14.089 -7.532 6.206 1.00 96.12 71 ASN A C 1
ATOM 539 O O . ASN A 1 71 ? -15.243 -7.953 6.317 1.00 96.12 71 ASN A O 1
ATOM 543 N N . LEU A 1 72 ? -13.345 -7.191 7.252 1.00 97.25 72 LEU A N 1
ATOM 544 C CA . LEU A 1 72 ? -13.808 -7.142 8.636 1.00 97.25 72 LEU A CA 1
ATOM 545 C C . LEU A 1 72 ? -13.518 -5.760 9.223 1.00 97.25 72 LEU A C 1
ATOM 547 O O . LEU A 1 72 ? -12.510 -5.143 8.894 1.00 97.25 72 LEU A O 1
ATOM 551 N N . SER A 1 73 ? -14.381 -5.308 10.130 1.00 97.75 73 SER A N 1
ATOM 552 C CA . SER A 1 73 ? -14.145 -4.126 10.964 1.00 97.75 73 SER A CA 1
ATOM 553 C C . SER A 1 73 ? -13.885 -4.588 12.391 1.00 97.75 73 SER A C 1
ATOM 555 O O . SER A 1 73 ? -14.645 -5.411 12.910 1.00 97.75 73 SER A O 1
ATOM 557 N N . VAL A 1 74 ? -12.820 -4.095 13.021 1.00 97.75 74 VAL A N 1
ATOM 558 C CA . VAL A 1 74 ? -12.513 -4.375 14.431 1.00 97.75 74 VAL A CA 1
ATOM 559 C C . VAL A 1 74 ? -12.374 -3.074 15.222 1.00 97.75 74 VAL A C 1
ATOM 561 O O . VAL A 1 74 ? -11.945 -2.073 14.647 1.00 97.75 74 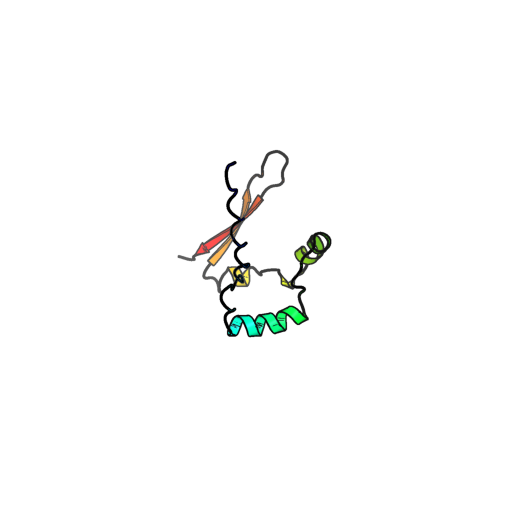VAL A O 1
ATOM 564 N N . PRO A 1 75 ? -12.692 -3.067 16.532 1.00 98.12 75 PRO A N 1
ATOM 565 C CA . PRO A 1 75 ? -12.566 -1.863 17.343 1.00 98.12 75 PRO A CA 1
ATOM 566 C C . PRO A 1 75 ? -11.146 -1.299 17.312 1.00 98.12 75 PRO A C 1
ATOM 568 O O . PRO A 1 75 ? -10.169 -2.026 17.522 1.00 98.12 75 PRO A O 1
ATOM 571 N N . GLY A 1 76 ? -11.044 0.005 17.075 1.00 96.81 76 GLY A N 1
ATOM 572 C CA . GLY A 1 76 ? -9.793 0.736 17.219 1.00 96.81 76 GLY A CA 1
ATOM 573 C C . GLY A 1 76 ? -9.448 1.046 18.682 1.00 96.81 76 GLY A C 1
ATOM 574 O O . GLY A 1 76 ? -10.199 0.715 19.607 1.00 96.81 76 GLY A O 1
ATOM 575 N N . PRO A 1 77 ? -8.303 1.708 18.922 1.00 97.00 77 PRO A N 1
ATOM 576 C CA . PRO A 1 77 ? -7.976 2.277 20.225 1.00 97.00 77 PRO A CA 1
ATOM 577 C C . PRO A 1 77 ? -9.064 3.235 20.748 1.00 97.00 77 PRO A C 1
ATOM 579 O O . PRO A 1 77 ? -9.818 3.805 19.957 1.00 97.00 77 PRO A O 1
ATOM 582 N N . PRO A 1 78 ? -9.131 3.492 22.069 1.00 97.25 78 PRO A N 1
ATOM 583 C CA . PRO A 1 78 ? -10.083 4.449 22.626 1.00 97.25 78 PRO A CA 1
ATOM 584 C C . PRO A 1 78 ? -10.010 5.820 21.937 1.00 97.25 78 PRO A C 1
ATOM 586 O O . PRO A 1 78 ? -8.952 6.445 21.894 1.00 97.25 78 PRO A O 1
ATOM 589 N N . GLY A 1 79 ? -11.147 6.286 21.412 1.00 95.75 79 GLY A N 1
ATOM 590 C CA . GLY A 1 79 ? -11.262 7.568 20.705 1.00 95.75 79 GLY A CA 1
ATOM 591 C C . GLY A 1 79 ? -10.805 7.554 19.240 1.00 95.75 79 GLY A C 1
ATOM 592 O O . GLY A 1 79 ? -10.906 8.584 18.579 1.00 95.75 79 GLY A O 1
ATOM 593 N N . ALA A 1 80 ? -10.333 6.417 18.725 1.00 96.88 80 ALA A N 1
ATOM 594 C CA . ALA A 1 80 ? -9.966 6.226 17.325 1.00 96.88 80 ALA A CA 1
ATOM 595 C C . ALA A 1 80 ? -11.091 5.505 16.548 1.00 96.88 80 ALA A C 1
ATOM 597 O O . ALA A 1 80 ? -11.930 4.843 17.164 1.00 96.88 80 ALA A O 1
ATOM 598 N N . PRO A 1 81 ? -11.133 5.623 15.207 1.00 97.31 81 PRO A N 1
ATOM 599 C CA . PRO A 1 81 ? -12.061 4.854 14.381 1.00 97.31 81 PRO A CA 1
ATOM 600 C C . PRO A 1 81 ? -11.757 3.351 14.422 1.00 97.31 81 PRO A C 1
ATOM 602 O O . PRO A 1 81 ? -10.647 2.936 14.762 1.00 97.31 81 PRO A O 1
ATOM 605 N N . ASP A 1 82 ? -12.739 2.549 14.011 1.00 98.00 82 ASP A N 1
ATOM 606 C CA . ASP A 1 82 ? -12.539 1.124 13.753 1.00 98.00 82 ASP A CA 1
ATOM 607 C C . ASP A 1 82 ? -11.447 0.891 12.697 1.00 98.00 82 ASP A C 1
ATOM 609 O O . ASP A 1 82 ? -11.247 1.685 11.773 1.00 98.00 82 ASP A O 1
ATOM 613 N N . ILE A 1 83 ? -10.749 -0.235 12.830 1.00 97.50 83 ILE A N 1
ATOM 614 C CA . ILE A 1 83 ? -9.691 -0.657 11.918 1.00 97.50 83 ILE A CA 1
ATOM 615 C C . ILE A 1 83 ? -10.279 -1.636 10.901 1.00 97.50 83 ILE A C 1
ATOM 617 O O . ILE A 1 83 ? -10.875 -2.651 11.268 1.00 97.50 83 ILE A O 1
ATOM 621 N N . SER A 1 84 ? -10.060 -1.349 9.618 1.0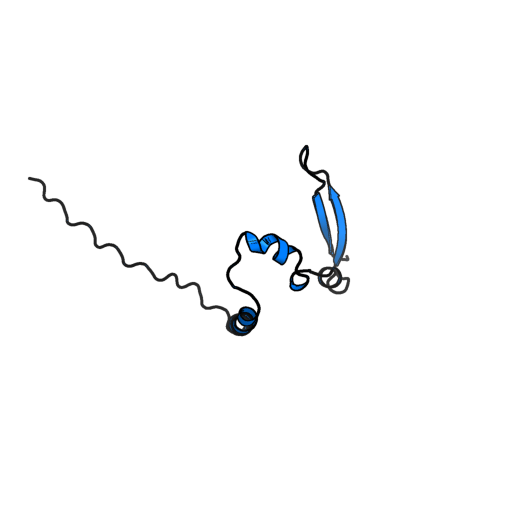0 95.94 84 SER A N 1
ATOM 622 C CA . SER A 1 84 ? -10.398 -2.265 8.528 1.00 95.94 84 SER A CA 1
ATOM 623 C C . SER A 1 84 ? -9.344 -3.364 8.402 1.00 95.94 84 SER A C 1
ATOM 625 O O . SER A 1 84 ? -8.146 -3.084 8.338 1.00 95.94 84 SER A O 1
ATOM 627 N N . LEU A 1 85 ? -9.792 -4.616 8.348 1.00 96.62 85 LEU A N 1
ATOM 628 C CA . LEU A 1 85 ? -8.967 -5.787 8.080 1.00 96.62 85 LEU A CA 1
ATOM 629 C C . LEU A 1 85 ? -9.427 -6.441 6.781 1.00 96.62 85 LEU A C 1
ATOM 631 O O . LEU A 1 85 ? -10.597 -6.802 6.647 1.00 96.62 85 LEU A O 1
ATOM 635 N N . LEU A 1 86 ? -8.488 -6.685 5.870 1.00 95.88 86 LEU A N 1
ATOM 636 C CA . LEU A 1 86 ? -8.712 -7.548 4.717 1.00 95.88 86 LEU A CA 1
ATOM 637 C C . LEU A 1 86 ? -8.133 -8.934 5.012 1.00 95.88 86 LEU A C 1
ATOM 639 O O . LEU A 1 86 ? -6.921 -9.111 5.130 1.00 95.88 86 LEU A O 1
ATOM 643 N N . VAL A 1 87 ? -9.009 -9.923 5.156 1.00 96.25 87 VAL A N 1
ATOM 644 C CA . VAL A 1 87 ? -8.636 -11.310 5.434 1.00 96.25 87 VAL A CA 1
ATOM 645 C C . VAL A 1 87 ? -8.596 -12.092 4.128 1.00 96.25 87 VAL A C 1
ATOM 647 O O . VAL A 1 87 ? -9.605 -12.198 3.433 1.00 96.25 87 VAL A O 1
ATOM 650 N N . LEU A 1 88 ? -7.432 -12.667 3.826 1.00 96.69 88 LEU A N 1
ATOM 651 C CA . LEU A 1 88 ? -7.201 -13.518 2.663 1.00 96.69 88 LEU A CA 1
ATOM 652 C C . LEU A 1 88 ? -7.087 -14.967 3.136 1.00 96.69 88 LEU A C 1
ATOM 654 O O . LEU A 1 88 ? -6.249 -15.284 3.982 1.00 96.69 88 LEU A O 1
ATOM 658 N N . LYS A 1 89 ? -7.924 -15.852 2.596 1.00 96.69 89 LYS A N 1
ATOM 659 C CA . LYS A 1 89 ? -7.910 -17.287 2.910 1.00 96.69 89 LYS A CA 1
ATOM 660 C C . LYS A 1 89 ? -7.821 -18.097 1.621 1.00 96.69 89 LYS A C 1
ATOM 662 O O . LYS A 1 89 ? -8.608 -17.824 0.720 1.00 96.69 89 LYS A O 1
ATOM 667 N N . PRO A 1 90 ? -6.926 -19.089 1.504 1.00 96.56 90 PRO A N 1
ATOM 668 C CA . PRO A 1 90 ? -6.982 -20.035 0.395 1.00 96.56 90 PRO A CA 1
ATOM 669 C C . PRO A 1 90 ? -8.356 -20.714 0.313 1.00 96.56 90 PRO A C 1
ATOM 671 O O . PRO A 1 90 ? -8.997 -20.947 1.340 1.00 96.56 90 PRO A O 1
ATOM 674 N N . VAL A 1 91 ? -8.799 -21.049 -0.896 1.00 93.69 91 VAL A N 1
ATOM 675 C CA . VAL A 1 91 ? -9.866 -22.046 -1.067 1.00 93.69 91 VAL A CA 1
ATOM 676 C C . VAL A 1 91 ? -9.286 -23.443 -0.848 1.00 93.69 91 VAL A C 1
ATOM 678 O O . VAL A 1 91 ? -8.412 -23.863 -1.606 1.00 93.69 91 VAL A O 1
ATOM 681 N N . GLY A 1 92 ? -9.789 -24.166 0.157 1.00 79.12 92 GLY A N 1
ATOM 682 C CA . GLY A 1 92 ? -9.396 -25.553 0.452 1.00 79.12 92 GLY A CA 1
ATOM 683 C C . GLY A 1 92 ? -8.907 -25.766 1.872 1.00 79.12 92 GLY A C 1
ATOM 684 O O . GLY A 1 92 ? -7.966 -25.054 2.284 1.00 79.12 92 GLY A O 1
#

pLDDT: mean 87.72, std 12.54, range [48.03, 98.12]

Secondary structure (DSSP, 8-state):
---PPPPPP-PPPPP--PPPPPHHHHHHHHHHTTTS-S---STTHHHHHH-GGGPPPHHHHTTTTTEEEEEEEE--STTSPPEEEEEEEE--

Radius of gyration: 25.13 Å; chains: 1; bounding box: 71×43×46 Å